Protein AF-A0A1B8EH02-F1 (afdb_monomer_lite)

Secondary structure (DSSP, 8-state):
----------------------SSPPPHHHHHHHHHHS-SS---HHHHHHHHHHHHHHHHHHHHHHHTTTTTSHHHHHHHHHHHHHHHHHHHHHHHHHHTT-

Sequence (102 aa):
MARDCRQPKKGNEEESSEEESEAKSLTTSKQETYNELAPKESMNLRYEEIVRDMAKFAHAKIKRAREELDGATLDAERKVSMIKSIYKSSLHKVLQQVLAKD

Structure (mmCIF, N/CA/C/O backbone):
data_AF-A0A1B8EH02-F1
#
_entry.id   AF-A0A1B8EH02-F1
#
loop_
_atom_site.group_PDB
_atom_site.id
_atom_site.type_symbol
_atom_site.label_atom_id
_atom_site.label_alt_id
_atom_site.label_comp_id
_atom_site.label_asym_id
_atom_site.label_entity_id
_atom_site.label_seq_id
_atom_site.pdbx_PDB_ins_code
_atom_site.Cartn_x
_atom_site.Cartn_y
_atom_site.Cartn_z
_atom_site.occupancy
_atom_site.B_iso_or_equiv
_atom_site.auth_seq_id
_atom_site.auth_comp_id
_atom_site.auth_asym_id
_atom_site.auth_atom_id
_atom_site.pdbx_PDB_model_num
ATOM 1 N N . MET A 1 1 ? 47.431 -7.629 -37.018 1.00 45.50 1 MET A N 1
ATOM 2 C CA . MET A 1 1 ? 46.702 -8.433 -36.011 1.00 45.50 1 MET A CA 1
ATOM 3 C C . MET A 1 1 ? 45.656 -7.534 -35.372 1.00 45.50 1 MET A C 1
ATOM 5 O O . MET A 1 1 ? 46.029 -6.609 -34.667 1.00 45.50 1 MET A O 1
ATOM 9 N N . ALA A 1 2 ? 44.378 -7.732 -35.697 1.00 55.66 2 ALA A N 1
ATOM 10 C CA . ALA A 1 2 ? 43.274 -6.979 -35.107 1.00 55.66 2 ALA A CA 1
ATOM 11 C C . ALA A 1 2 ? 42.927 -7.575 -33.735 1.00 55.66 2 ALA A C 1
ATOM 13 O O . ALA A 1 2 ? 42.699 -8.779 -33.636 1.00 55.66 2 ALA A O 1
ATOM 14 N N . ARG A 1 3 ? 42.904 -6.752 -32.685 1.00 55.12 3 ARG A N 1
ATOM 15 C CA . ARG A 1 3 ? 42.276 -7.103 -31.405 1.00 55.12 3 ARG A CA 1
ATOM 16 C C . ARG A 1 3 ? 41.073 -6.187 -31.228 1.00 55.12 3 ARG A C 1
ATOM 18 O O . ARG A 1 3 ? 41.196 -5.066 -30.752 1.00 55.12 3 ARG A O 1
ATOM 25 N N . ASP A 1 4 ? 39.943 -6.674 -31.723 1.00 57.59 4 ASP A N 1
ATOM 26 C CA . ASP A 1 4 ? 38.613 -6.141 -31.461 1.00 57.59 4 ASP A CA 1
ATOM 27 C C . ASP A 1 4 ? 38.278 -6.453 -29.994 1.00 57.59 4 ASP A C 1
ATOM 29 O O . ASP A 1 4 ? 38.038 -7.603 -29.630 1.00 57.59 4 ASP A O 1
ATOM 33 N N . CYS A 1 5 ? 38.360 -5.450 -29.121 1.00 57.34 5 CYS A N 1
ATOM 34 C CA . CYS A 1 5 ? 37.957 -5.580 -27.723 1.00 57.34 5 CYS A CA 1
ATOM 35 C C . CYS A 1 5 ? 36.480 -5.189 -27.578 1.00 57.34 5 CYS A C 1
ATOM 37 O O . CYS A 1 5 ? 36.155 -4.179 -26.957 1.00 57.34 5 CYS A O 1
ATOM 39 N N . ARG A 1 6 ? 35.565 -5.997 -28.129 1.00 64.25 6 ARG A N 1
ATOM 40 C CA . ARG A 1 6 ? 34.190 -6.063 -27.614 1.00 64.25 6 ARG A CA 1
ATOM 41 C C . ARG A 1 6 ? 34.220 -6.717 -26.235 1.00 64.25 6 ARG A C 1
ATOM 43 O O . ARG A 1 6 ? 34.493 -7.909 -26.126 1.00 64.25 6 ARG A O 1
ATOM 50 N N . GLN A 1 7 ? 33.890 -5.966 -25.189 1.00 67.75 7 GLN A N 1
ATOM 51 C CA . GLN A 1 7 ? 33.454 -6.566 -23.929 1.00 67.75 7 GLN A CA 1
ATOM 52 C C . GLN A 1 7 ? 31.930 -6.757 -23.948 1.00 67.75 7 GLN A C 1
ATOM 54 O O . GLN A 1 7 ? 31.210 -5.807 -24.267 1.00 67.75 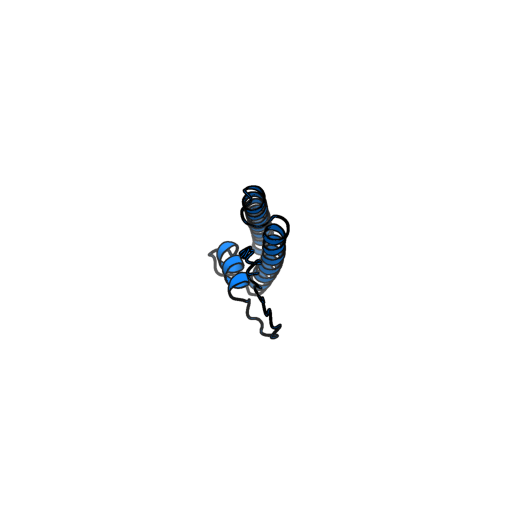7 GLN A O 1
ATOM 59 N N . PRO A 1 8 ? 31.412 -7.954 -23.620 1.00 55.72 8 PRO A N 1
ATOM 60 C CA . PRO A 1 8 ? 29.993 -8.150 -23.381 1.00 55.72 8 PRO A CA 1
ATOM 61 C C . PRO A 1 8 ? 29.593 -7.700 -21.966 1.00 55.72 8 PRO A C 1
ATOM 63 O O . PRO A 1 8 ? 30.387 -7.708 -21.026 1.00 55.72 8 PRO A O 1
ATOM 66 N N . LYS A 1 9 ? 28.317 -7.309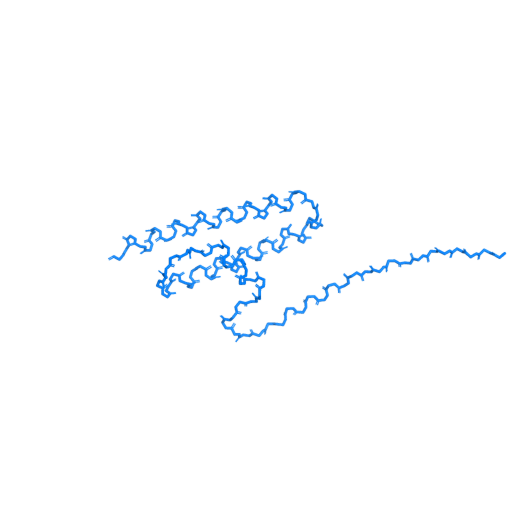 -21.877 1.00 55.69 9 LYS A N 1
ATOM 67 C CA . LYS A 1 9 ? 27.526 -6.918 -20.704 1.00 55.69 9 LYS A CA 1
ATOM 68 C C . LYS A 1 9 ? 27.836 -7.732 -19.441 1.00 55.69 9 LYS A C 1
ATOM 70 O O . LYS A 1 9 ? 27.746 -8.955 -19.466 1.00 55.69 9 LYS A O 1
ATOM 75 N N . LYS A 1 10 ? 28.019 -7.041 -18.312 1.00 50.41 10 LYS A N 1
ATOM 76 C CA . LYS A 1 10 ? 27.785 -7.622 -16.986 1.00 50.41 10 LYS A CA 1
ATOM 77 C C . LYS A 1 10 ? 26.327 -7.358 -16.613 1.00 50.41 10 LYS A C 1
ATOM 79 O O . LYS A 1 10 ? 25.981 -6.250 -16.217 1.00 50.41 10 LYS A O 1
ATOM 84 N N . GLY A 1 11 ? 25.480 -8.358 -16.850 1.00 41.91 11 GLY A N 1
ATOM 85 C CA . GLY A 1 11 ? 24.149 -8.419 -16.259 1.00 41.91 11 GLY A CA 1
ATOM 86 C C . GLY A 1 11 ? 24.301 -8.493 -14.746 1.00 41.91 11 GLY A C 1
ATOM 87 O O . GLY A 1 11 ? 25.061 -9.315 -14.238 1.00 41.91 11 GLY A O 1
ATOM 88 N N . ASN A 1 12 ? 23.647 -7.574 -14.047 1.00 43.00 12 ASN A N 1
ATOM 89 C CA . ASN A 1 12 ? 23.428 -7.680 -12.618 1.00 43.00 12 ASN A CA 1
ATOM 90 C C . ASN A 1 12 ? 22.171 -8.541 -12.472 1.00 43.00 12 ASN A C 1
ATOM 92 O O . ASN A 1 12 ? 21.058 -8.035 -12.577 1.00 43.00 12 ASN A O 1
ATOM 96 N N . GLU A 1 13 ? 22.351 -9.854 -12.364 1.00 44.34 13 GLU A N 1
ATOM 97 C CA . GLU A 1 13 ? 21.293 -10.735 -11.882 1.00 44.34 13 GLU A CA 1
ATOM 98 C C . GLU A 1 13 ? 21.110 -10.423 -10.394 1.00 44.34 13 GLU A C 1
ATOM 100 O O . GLU A 1 13 ? 21.815 -10.931 -9.526 1.00 44.34 13 GLU A O 1
ATOM 105 N N . GLU A 1 14 ? 20.188 -9.501 -10.110 1.00 43.22 14 GLU A N 1
ATOM 106 C CA . GLU A 1 14 ? 19.509 -9.431 -8.822 1.00 43.22 14 GLU A CA 1
ATOM 107 C C . GLU A 1 14 ? 18.682 -10.711 -8.679 1.00 43.22 14 GLU A C 1
ATOM 109 O O . GLU A 1 14 ? 17.489 -10.753 -8.979 1.00 43.22 14 GLU A O 1
ATOM 114 N N . GLU A 1 15 ? 19.338 -11.784 -8.245 1.00 43.66 15 GLU A N 1
ATOM 115 C CA . GLU A 1 15 ? 18.675 -12.987 -7.757 1.00 43.66 15 GLU A CA 1
ATOM 116 C C . GLU A 1 15 ? 17.972 -12.637 -6.438 1.00 43.66 15 GLU A C 1
ATOM 118 O O . GLU A 1 15 ? 18.463 -12.866 -5.331 1.00 43.66 15 GLU A O 1
ATOM 123 N N . SER A 1 16 ? 16.803 -12.007 -6.570 1.00 43.69 16 SER A N 1
ATOM 124 C CA . SER A 1 16 ? 15.838 -11.811 -5.499 1.00 43.69 16 SER A CA 1
ATOM 125 C C . SER A 1 16 ? 15.252 -13.174 -5.137 1.00 43.69 16 SER A C 1
ATOM 127 O O . SER A 1 16 ? 14.203 -13.588 -5.627 1.00 43.69 16 SER A O 1
ATOM 129 N N . SER A 1 17 ? 15.984 -13.895 -4.293 1.00 51.97 17 SER A N 1
ATOM 130 C CA . SER A 1 17 ? 15.501 -15.094 -3.621 1.00 51.97 17 SER A CA 1
ATOM 131 C C . SER A 1 17 ? 14.516 -14.665 -2.527 1.00 51.97 17 SER A C 1
ATOM 133 O O . SER A 1 17 ? 14.872 -14.495 -1.361 1.00 51.97 17 SER A O 1
ATOM 135 N N . GLU A 1 18 ? 13.268 -14.392 -2.919 1.00 53.25 18 GLU A N 1
ATOM 136 C CA . GLU A 1 18 ? 12.129 -14.333 -1.997 1.00 53.25 18 GLU A CA 1
ATOM 137 C C . GLU A 1 18 ? 11.755 -15.773 -1.620 1.00 53.25 18 GLU A C 1
ATOM 139 O O . GLU A 1 18 ? 10.809 -16.351 -2.149 1.00 53.25 18 GLU A O 1
ATOM 144 N N . GLU A 1 19 ? 12.545 -16.362 -0.717 1.00 44.88 19 GLU A N 1
ATOM 145 C CA . GLU A 1 19 ? 12.164 -17.584 -0.018 1.00 44.88 19 GLU A CA 1
ATOM 146 C C . GLU A 1 19 ? 10.947 -17.281 0.869 1.00 44.88 19 GLU A C 1
ATOM 148 O O . GLU A 1 19 ? 10.985 -16.496 1.822 1.00 44.88 19 GLU A O 1
ATOM 153 N N . GLU A 1 20 ? 9.834 -17.884 0.476 1.00 48.34 20 GLU A N 1
ATOM 154 C CA . GLU A 1 20 ? 8.561 -17.946 1.170 1.00 48.34 20 GLU A CA 1
ATOM 155 C C . GLU A 1 20 ? 8.709 -18.801 2.437 1.00 48.34 20 GLU A C 1
ATOM 157 O O . GLU A 1 20 ? 8.440 -19.997 2.437 1.00 48.34 20 GLU A O 1
ATOM 162 N N . SER A 1 21 ? 9.151 -18.189 3.535 1.00 45.09 21 SER A N 1
ATOM 163 C CA . SER A 1 21 ? 9.019 -18.786 4.865 1.00 45.09 21 SER A CA 1
ATOM 164 C C . SER A 1 21 ? 7.791 -18.202 5.564 1.00 45.09 21 SER A C 1
ATOM 166 O O . SER A 1 21 ? 7.719 -17.009 5.872 1.00 45.09 21 SER A O 1
ATOM 168 N N . GLU A 1 22 ? 6.809 -19.075 5.792 1.00 49.47 22 GLU A N 1
ATOM 169 C CA . GLU A 1 22 ? 5.531 -18.872 6.475 1.00 49.47 22 GLU A CA 1
ATOM 170 C C . GLU A 1 22 ? 5.732 -18.511 7.962 1.00 49.47 22 GLU A C 1
ATOM 172 O O . GLU A 1 22 ? 5.429 -19.260 8.884 1.00 49.47 22 GLU A O 1
ATOM 177 N N . ALA A 1 23 ? 6.263 -17.320 8.219 1.00 47.16 23 ALA A N 1
ATOM 178 C CA . ALA A 1 23 ? 6.105 -16.626 9.483 1.00 47.16 23 ALA A CA 1
ATOM 179 C C . ALA A 1 23 ? 5.186 -15.432 9.232 1.00 47.16 23 ALA A C 1
ATOM 181 O O . ALA A 1 23 ? 5.234 -14.795 8.181 1.00 47.16 23 ALA A O 1
ATOM 182 N N . LYS A 1 24 ? 4.380 -15.045 10.220 1.00 53.84 24 LYS A N 1
ATOM 183 C CA . LYS A 1 24 ? 3.600 -13.790 10.218 1.00 53.84 24 LYS A CA 1
ATOM 184 C C . LYS A 1 24 ? 4.493 -12.529 10.237 1.00 53.84 24 LYS A C 1
ATOM 186 O O . LYS A 1 24 ? 4.069 -11.482 10.724 1.00 53.84 24 LYS A O 1
ATOM 191 N N . SER A 1 25 ? 5.714 -12.632 9.732 1.00 56.94 25 SER A N 1
ATOM 192 C CA . SER A 1 25 ? 6.741 -11.611 9.664 1.00 56.94 25 SER A CA 1
ATOM 193 C C . SER A 1 25 ? 6.762 -11.050 8.249 1.00 56.94 25 SER A C 1
ATOM 195 O O . SER A 1 25 ? 6.928 -11.775 7.271 1.00 56.94 25 SER A O 1
ATOM 197 N N . LEU A 1 26 ? 6.553 -9.742 8.126 1.00 59.66 26 LEU A N 1
ATOM 198 C CA . LEU A 1 26 ? 6.750 -9.054 6.858 1.00 59.66 26 LEU A CA 1
ATOM 199 C C . LEU A 1 26 ? 8.240 -9.114 6.496 1.00 59.66 26 LEU A C 1
ATOM 201 O O . LEU A 1 26 ? 9.098 -8.972 7.367 1.00 59.66 26 LEU A O 1
ATOM 205 N N . THR A 1 27 ? 8.556 -9.284 5.210 1.00 74.88 27 THR A N 1
ATOM 206 C CA . THR A 1 27 ? 9.930 -9.065 4.732 1.00 74.88 27 THR A CA 1
ATOM 207 C C . THR A 1 27 ? 10.348 -7.626 5.052 1.00 74.88 27 THR A C 1
ATOM 209 O O . THR A 1 27 ? 9.494 -6.740 5.116 1.00 74.88 27 THR A O 1
ATOM 212 N N . THR A 1 28 ? 11.643 -7.354 5.231 1.00 76.12 28 THR A N 1
ATOM 213 C CA . THR A 1 28 ? 12.170 -6.013 5.576 1.00 76.12 28 THR A CA 1
ATOM 214 C C . THR A 1 28 ? 11.606 -4.913 4.672 1.00 76.12 28 THR A C 1
ATOM 216 O O . THR A 1 28 ? 11.121 -3.898 5.163 1.00 76.12 28 THR A O 1
ATOM 219 N N . SER A 1 29 ? 11.533 -5.165 3.362 1.00 70.50 29 SER A N 1
ATOM 220 C CA . SER A 1 29 ? 10.959 -4.226 2.386 1.00 70.50 29 SER A CA 1
ATOM 221 C C . SER A 1 29 ? 9.441 -4.004 2.554 1.00 70.50 29 SER A C 1
ATOM 223 O O . SER A 1 29 ? 8.937 -2.884 2.410 1.00 70.50 29 SER A O 1
ATOM 225 N N . LYS A 1 30 ? 8.682 -5.052 2.905 1.00 75.06 30 LYS A N 1
ATOM 226 C CA . LYS A 1 30 ? 7.244 -4.944 3.218 1.00 75.06 30 LYS A CA 1
ATOM 227 C C . LYS A 1 30 ? 7.027 -4.209 4.545 1.00 75.06 30 LYS A C 1
ATOM 229 O O . LYS A 1 30 ? 6.083 -3.428 4.654 1.00 75.06 30 LYS A O 1
ATOM 234 N N . GLN A 1 31 ? 7.914 -4.407 5.521 1.00 77.69 31 GLN A N 1
ATOM 235 C CA . GLN A 1 31 ? 7.879 -3.729 6.816 1.00 77.69 31 GLN A CA 1
ATOM 236 C C . GLN A 1 31 ? 8.132 -2.221 6.683 1.00 77.69 31 GLN A C 1
ATOM 238 O O . GLN A 1 31 ? 7.446 -1.443 7.334 1.00 77.69 31 GLN A O 1
ATOM 243 N N . GLU A 1 32 ? 9.047 -1.781 5.815 1.00 78.75 32 GLU A N 1
ATOM 244 C CA . GLU A 1 32 ? 9.245 -0.348 5.534 1.00 78.75 32 GLU A CA 1
ATOM 245 C C . GLU A 1 32 ? 7.986 0.301 4.953 1.00 78.75 32 GLU A C 1
ATOM 247 O O . GLU A 1 32 ? 7.568 1.372 5.392 1.00 78.75 32 GLU A O 1
ATOM 252 N N . THR A 1 33 ? 7.332 -0.384 4.012 1.00 79.44 33 THR A N 1
ATOM 253 C CA . THR A 1 33 ? 6.070 0.090 3.426 1.00 79.44 33 THR A CA 1
ATOM 254 C C . THR A 1 33 ? 4.962 0.136 4.477 1.00 79.44 33 THR A C 1
ATOM 256 O O . THR A 1 33 ? 4.192 1.092 4.521 1.00 79.44 33 THR A O 1
ATOM 259 N N . TYR A 1 34 ? 4.902 -0.862 5.361 1.00 78.81 34 TYR A N 1
ATOM 260 C CA . TYR A 1 34 ? 4.001 -0.844 6.508 1.00 78.81 34 TYR A CA 1
ATOM 261 C C . TYR A 1 34 ? 4.290 0.348 7.424 1.00 78.81 34 TYR A C 1
ATOM 263 O O . TYR A 1 34 ? 3.378 1.107 7.702 1.00 78.81 34 TYR A O 1
ATOM 271 N N . ASN A 1 35 ? 5.539 0.570 7.836 1.00 82.44 35 ASN A N 1
ATOM 272 C CA . ASN A 1 35 ? 5.911 1.667 8.735 1.00 82.44 35 ASN A CA 1
ATOM 273 C C . ASN A 1 35 ? 5.606 3.052 8.140 1.00 82.44 35 ASN A C 1
ATOM 275 O O . ASN A 1 35 ? 5.289 3.985 8.874 1.00 82.44 35 ASN A O 1
ATOM 279 N N . GLU A 1 36 ? 5.699 3.199 6.817 1.00 81.38 36 GLU A N 1
ATOM 280 C CA . GLU A 1 36 ? 5.373 4.448 6.126 1.00 81.38 36 GLU A CA 1
ATOM 281 C C . GLU A 1 36 ? 3.856 4.696 6.028 1.00 81.38 36 GLU A C 1
ATOM 283 O O . GLU A 1 36 ? 3.397 5.840 6.115 1.00 81.38 36 GLU A O 1
ATOM 288 N N . LEU A 1 37 ? 3.074 3.631 5.825 1.00 79.81 37 LEU A N 1
ATOM 289 C CA . LEU A 1 37 ? 1.625 3.706 5.620 1.00 79.81 37 LEU A CA 1
ATOM 290 C C . LEU A 1 37 ? 0.820 3.587 6.9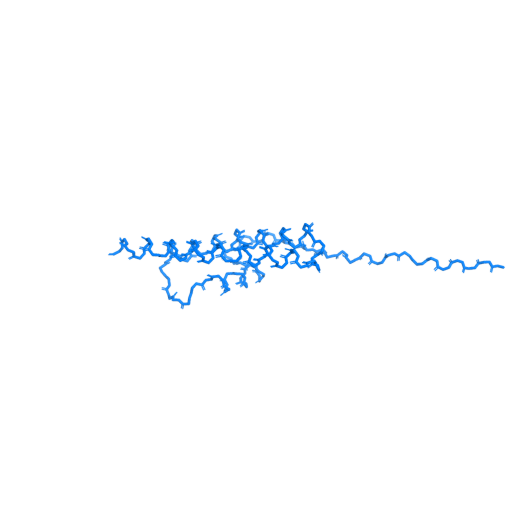19 1.00 79.81 37 LEU A C 1
ATOM 292 O O . LEU A 1 37 ? -0.306 4.085 6.982 1.00 79.81 37 LEU A O 1
ATOM 296 N N . ALA A 1 38 ? 1.373 2.929 7.935 1.00 78.75 38 ALA A N 1
ATOM 297 C CA . ALA A 1 38 ? 0.716 2.681 9.202 1.00 78.75 38 ALA A CA 1
ATOM 298 C C . ALA A 1 38 ? 0.552 3.993 9.986 1.00 78.75 38 ALA A C 1
ATOM 300 O O . ALA A 1 38 ? 1.491 4.787 10.107 1.00 78.75 38 ALA A O 1
ATOM 301 N N . PRO A 1 39 ? -0.639 4.251 10.538 1.00 69.56 39 PRO A N 1
ATOM 302 C CA . PRO A 1 39 ? -0.834 5.374 11.433 1.00 69.56 39 PRO A CA 1
ATOM 303 C C . PRO A 1 39 ? -0.033 5.200 12.717 1.00 69.56 39 PRO A C 1
ATOM 305 O O . PRO A 1 39 ? 0.316 4.098 13.125 1.00 69.56 39 PRO A O 1
ATOM 308 N N . LYS A 1 40 ? 0.244 6.330 13.363 1.00 71.44 40 LYS A N 1
ATOM 309 C CA . LYS A 1 40 ? 1.094 6.393 14.556 1.00 71.44 40 LYS A CA 1
ATOM 310 C C . LYS A 1 40 ? 0.362 6.041 15.858 1.00 71.44 40 LYS A C 1
ATOM 312 O O . LYS A 1 40 ? 1.000 5.980 16.901 1.00 71.44 40 LYS A O 1
ATOM 317 N N . GLU A 1 41 ? -0.955 5.862 15.812 1.00 67.38 41 GLU A N 1
ATOM 318 C CA . GLU A 1 41 ? -1.787 5.549 16.980 1.00 67.38 41 GLU A CA 1
ATOM 319 C C . GLU A 1 41 ? -1.832 4.044 17.257 1.00 67.38 41 GLU A C 1
ATOM 321 O O . GLU A 1 41 ? -1.773 3.234 16.333 1.00 67.38 41 GLU A O 1
ATOM 326 N N . SER A 1 42 ? -1.950 3.667 18.535 1.00 59.09 42 SER A N 1
ATOM 327 C CA . SER A 1 42 ? -2.087 2.268 18.945 1.00 59.09 42 SER A CA 1
ATOM 328 C C . SER A 1 42 ? -3.406 1.685 18.445 1.00 59.09 42 SER A C 1
ATOM 330 O O . SER A 1 42 ? -4.467 2.286 18.606 1.00 59.09 42 SER A O 1
ATOM 332 N N . MET A 1 43 ? -3.329 0.499 17.851 1.00 67.56 43 MET A N 1
ATOM 333 C CA . MET A 1 43 ? -4.393 -0.108 17.059 1.00 67.56 43 MET A CA 1
ATOM 334 C C . MET A 1 43 ? -4.978 -1.322 17.773 1.00 67.56 43 MET A C 1
ATOM 336 O O . MET A 1 43 ? -4.241 -2.103 18.369 1.00 67.56 43 MET A O 1
ATOM 340 N N . ASN A 1 44 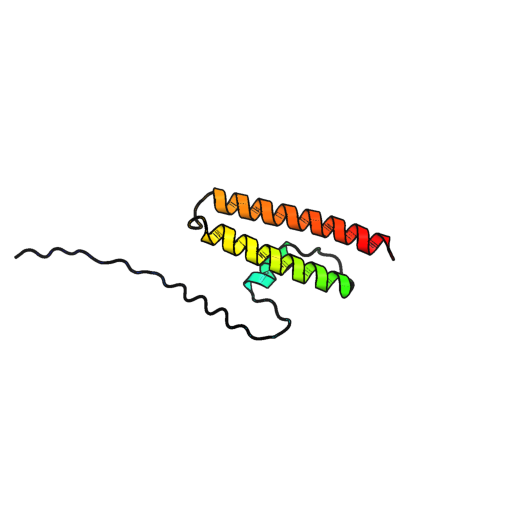? -6.290 -1.531 17.658 1.00 72.19 44 ASN A N 1
ATOM 341 C CA . ASN A 1 44 ? -6.896 -2.821 17.994 1.00 72.19 44 ASN A CA 1
ATOM 342 C C . ASN A 1 44 ? -6.392 -3.915 17.031 1.00 72.19 44 ASN A C 1
ATOM 344 O O . ASN A 1 44 ? -6.112 -3.628 15.869 1.00 72.19 44 ASN A O 1
ATOM 348 N N . LEU A 1 45 ? -6.348 -5.181 17.469 1.00 75.88 45 LEU A N 1
ATOM 349 C CA . LEU A 1 45 ? -5.823 -6.310 16.672 1.00 75.88 45 LEU A CA 1
ATOM 350 C C . LEU A 1 45 ? -6.457 -6.426 15.273 1.00 75.88 45 LEU A C 1
ATOM 352 O O . LEU A 1 45 ? -5.755 -6.627 14.286 1.00 75.88 45 LEU A O 1
ATOM 356 N N . ARG A 1 46 ? -7.781 -6.230 15.171 1.00 75.56 46 ARG A N 1
ATOM 357 C CA . ARG A 1 46 ? -8.495 -6.230 13.878 1.00 75.56 46 ARG A CA 1
ATOM 358 C C . ARG A 1 46 ? -8.016 -5.123 12.943 1.00 75.56 46 ARG A C 1
ATOM 360 O O . ARG A 1 46 ? -8.033 -5.285 11.729 1.00 75.56 46 ARG A O 1
ATOM 367 N N . TYR A 1 47 ? -7.614 -3.990 13.505 1.00 77.75 47 TYR A N 1
ATOM 368 C CA . TYR A 1 47 ? -7.128 -2.865 12.730 1.00 77.75 47 TYR A CA 1
ATOM 369 C C . TYR A 1 47 ? -5.685 -3.100 12.254 1.00 77.75 47 TYR A C 1
ATOM 371 O O . TYR A 1 47 ? -5.383 -2.850 11.091 1.00 77.75 47 TYR A O 1
ATOM 379 N N . GLU A 1 48 ? -4.834 -3.690 13.094 1.00 80.56 48 GLU A N 1
ATOM 380 C CA . GLU A 1 48 ? -3.474 -4.086 12.709 1.00 80.56 48 GLU A CA 1
ATOM 381 C C . GLU A 1 48 ? -3.462 -5.061 11.516 1.00 80.56 48 GLU A C 1
ATOM 383 O O . GLU A 1 48 ? -2.673 -4.899 10.583 1.00 80.56 48 GLU A O 1
ATOM 388 N N . GLU A 1 49 ? -4.369 -6.042 11.504 1.00 83.44 49 GLU A N 1
ATOM 389 C CA . GLU A 1 49 ? -4.509 -7.007 10.406 1.00 83.44 49 GLU A CA 1
ATOM 390 C C . GLU A 1 49 ? -4.886 -6.323 9.080 1.00 83.44 49 GLU A C 1
ATOM 392 O O . GLU A 1 49 ? -4.244 -6.553 8.053 1.00 83.44 49 GLU A O 1
ATOM 397 N N . ILE A 1 50 ? -5.838 -5.384 9.118 1.00 83.81 50 ILE A N 1
ATOM 398 C CA . ILE A 1 50 ? -6.249 -4.595 7.946 1.00 83.81 50 ILE A CA 1
ATOM 399 C C . ILE A 1 50 ? -5.085 -3.754 7.404 1.00 83.81 50 ILE A C 1
ATOM 401 O O . ILE A 1 50 ? -4.831 -3.751 6.196 1.00 83.81 50 ILE A O 1
ATOM 405 N N . VAL A 1 51 ? -4.360 -3.042 8.276 1.00 84.00 51 VAL A N 1
ATOM 406 C CA . VAL A 1 51 ? -3.201 -2.224 7.872 1.00 84.00 51 VAL A CA 1
ATOM 407 C C . VAL A 1 51 ? -2.128 -3.108 7.239 1.00 84.00 51 VAL A C 1
ATOM 409 O O . VAL A 1 51 ? -1.552 -2.747 6.210 1.00 84.00 51 VAL A O 1
ATOM 412 N N . ARG A 1 52 ? -1.887 -4.291 7.811 1.00 85.31 52 ARG A N 1
ATOM 413 C CA . ARG A 1 52 ? -0.903 -5.253 7.312 1.00 85.31 52 ARG A CA 1
ATOM 414 C C . ARG A 1 52 ? -1.244 -5.741 5.906 1.00 85.31 52 ARG A C 1
ATOM 416 O O . ARG A 1 52 ? -0.363 -5.762 5.046 1.00 85.31 52 ARG A O 1
ATOM 423 N N . ASP A 1 53 ? -2.497 -6.091 5.644 1.00 86.69 53 ASP A N 1
ATOM 424 C CA . ASP A 1 53 ? -2.916 -6.564 4.322 1.00 86.69 53 ASP A CA 1
ATOM 425 C C . ASP A 1 53 ? -2.913 -5.450 3.273 1.00 86.69 53 ASP A C 1
ATOM 427 O O . ASP A 1 53 ? -2.441 -5.650 2.149 1.00 86.69 53 ASP A O 1
ATOM 431 N N . MET A 1 54 ? -3.323 -4.237 3.653 1.00 87.06 54 MET A N 1
ATOM 432 C CA . MET A 1 54 ? -3.199 -3.066 2.786 1.00 87.06 54 MET A CA 1
ATOM 433 C C . MET A 1 54 ? -1.734 -2.754 2.451 1.00 87.06 54 MET A C 1
ATOM 435 O O . MET A 1 54 ? -1.420 -2.478 1.293 1.00 87.06 54 MET A O 1
ATOM 439 N N . ALA A 1 55 ? -0.822 -2.844 3.422 1.00 86.25 55 ALA A N 1
ATOM 440 C CA . ALA A 1 55 ? 0.605 -2.615 3.200 1.00 86.25 55 ALA A CA 1
ATOM 441 C C . ALA A 1 55 ? 1.224 -3.656 2.253 1.00 86.25 55 ALA A C 1
ATOM 443 O O . ALA A 1 55 ? 1.991 -3.288 1.361 1.00 86.25 55 ALA A O 1
ATOM 444 N N . LYS A 1 56 ? 0.851 -4.939 2.379 1.00 88.38 56 LYS A N 1
ATOM 445 C CA . LYS A 1 56 ? 1.264 -5.989 1.428 1.00 88.38 56 LYS A CA 1
ATOM 446 C C . LYS A 1 56 ? 0.790 -5.673 0.008 1.00 88.38 56 LYS A C 1
ATOM 448 O O . LYS A 1 56 ? 1.573 -5.770 -0.937 1.00 88.38 56 LYS A O 1
ATOM 453 N N . PHE A 1 57 ? -0.474 -5.272 -0.149 1.00 86.44 57 PHE A N 1
ATOM 454 C CA . PHE A 1 57 ? -1.035 -4.949 -1.462 1.00 86.44 57 PHE A CA 1
ATOM 455 C C . PHE A 1 57 ? -0.359 -3.703 -2.069 1.00 86.44 57 PHE A C 1
ATOM 457 O O . PHE A 1 57 ? -0.039 -3.688 -3.263 1.00 86.44 57 PHE A O 1
ATOM 464 N N . ALA A 1 58 ? -0.052 -2.689 -1.251 1.00 87.81 58 ALA A N 1
ATOM 465 C CA . ALA A 1 58 ? 0.674 -1.495 -1.680 1.00 87.81 58 ALA A CA 1
ATOM 466 C C . ALA A 1 58 ? 2.098 -1.831 -2.132 1.00 87.81 58 ALA A C 1
ATOM 468 O O . ALA A 1 58 ? 2.516 -1.395 -3.205 1.00 87.81 58 ALA A O 1
ATOM 469 N N . HIS A 1 59 ? 2.813 -2.649 -1.356 1.00 88.50 59 HIS A N 1
ATOM 470 C CA . HIS A 1 59 ? 4.165 -3.102 -1.679 1.00 88.50 59 HIS A CA 1
ATOM 471 C C . HIS A 1 59 ? 4.212 -3.825 -3.029 1.00 88.50 59 HIS A C 1
ATOM 473 O O . HIS A 1 59 ? 5.001 -3.444 -3.890 1.00 88.50 59 HIS A O 1
ATOM 479 N N . ALA A 1 60 ? 3.297 -4.768 -3.276 1.00 89.75 60 ALA A N 1
ATOM 480 C CA . ALA A 1 60 ? 3.223 -5.481 -4.553 1.00 89.75 60 ALA A CA 1
ATOM 481 C C . ALA A 1 60 ? 2.980 -4.538 -5.748 1.00 89.75 60 ALA A C 1
ATOM 483 O O . ALA A 1 60 ? 3.565 -4.704 -6.820 1.00 89.75 60 ALA A O 1
ATOM 484 N N . LYS A 1 61 ? 2.133 -3.515 -5.570 1.00 88.62 61 LYS A N 1
ATOM 485 C CA . LYS A 1 61 ? 1.865 -2.498 -6.601 1.00 88.62 61 LYS A CA 1
ATOM 486 C C . LYS A 1 61 ? 3.069 -1.584 -6.840 1.00 88.62 61 LYS A C 1
ATOM 488 O O . LYS A 1 61 ? 3.348 -1.255 -7.989 1.00 88.62 61 LYS A O 1
ATOM 493 N N . ILE A 1 62 ? 3.776 -1.190 -5.781 1.00 86.00 62 ILE A N 1
ATOM 494 C CA . ILE A 1 62 ? 4.999 -0.376 -5.852 1.00 86.00 62 ILE A CA 1
ATOM 495 C C . ILE A 1 62 ? 6.122 -1.152 -6.542 1.00 86.00 62 ILE A C 1
ATOM 497 O O . ILE A 1 62 ? 6.769 -0.597 -7.426 1.00 86.00 62 ILE A O 1
ATOM 501 N N . LYS A 1 63 ? 6.322 -2.426 -6.178 1.00 87.38 63 LYS A N 1
ATOM 502 C CA . LYS A 1 63 ? 7.311 -3.317 -6.797 1.00 87.38 63 LYS A CA 1
ATOM 503 C C . LYS A 1 63 ? 7.080 -3.400 -8.308 1.00 87.38 63 LYS A C 1
ATOM 505 O O . LYS A 1 63 ? 7.956 -3.012 -9.073 1.00 87.38 63 LYS A O 1
ATOM 510 N N . ARG A 1 64 ? 5.847 -3.709 -8.728 1.00 86.81 64 ARG A N 1
ATOM 511 C CA . ARG A 1 64 ? 5.473 -3.725 -10.151 1.00 86.81 64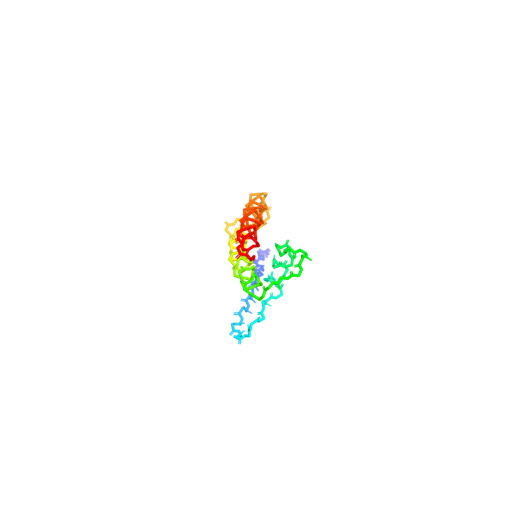 ARG A CA 1
ATOM 512 C C . ARG A 1 64 ? 5.707 -2.381 -10.845 1.00 86.81 64 ARG A C 1
ATOM 514 O O . ARG A 1 64 ? 6.217 -2.354 -11.955 1.00 86.81 64 ARG A O 1
ATOM 521 N N . ALA A 1 65 ? 5.338 -1.266 -10.211 1.00 84.75 65 ALA A N 1
ATOM 522 C CA . ALA A 1 65 ? 5.513 0.061 -10.805 1.00 84.75 65 ALA A CA 1
ATOM 523 C C . ALA A 1 65 ? 6.990 0.415 -11.054 1.00 84.75 65 ALA A C 1
ATOM 525 O O . ALA A 1 65 ? 7.279 1.166 -11.981 1.00 84.75 65 ALA A O 1
ATOM 526 N N . ARG A 1 66 ? 7.906 -0.118 -10.238 1.00 81.62 66 ARG A N 1
ATOM 527 C CA . ARG A 1 66 ? 9.357 0.045 -10.406 1.00 81.62 66 ARG A CA 1
ATOM 528 C C . ARG A 1 66 ? 9.936 -0.906 -11.457 1.00 81.62 66 ARG A C 1
ATOM 530 O O . ARG A 1 66 ? 10.842 -0.511 -12.177 1.00 81.62 66 ARG A O 1
ATOM 537 N N . GLU A 1 67 ? 9.406 -2.123 -11.552 1.00 82.75 67 GLU A N 1
ATOM 538 C CA . GLU A 1 67 ? 9.833 -3.142 -12.525 1.00 82.75 67 GLU A CA 1
ATOM 539 C C . GLU A 1 67 ? 9.357 -2.843 -13.959 1.00 82.75 67 GLU A C 1
ATOM 541 O O . GLU A 1 67 ? 10.078 -3.100 -14.916 1.00 82.75 67 GLU A O 1
ATOM 546 N N . GLU A 1 68 ? 8.151 -2.290 -14.125 1.00 75.44 68 GLU A N 1
ATOM 547 C CA . GLU A 1 68 ? 7.529 -2.026 -15.437 1.00 75.44 68 GLU A CA 1
ATOM 548 C C . GLU A 1 68 ? 8.191 -0.865 -16.204 1.00 75.44 68 GLU A C 1
ATOM 550 O O . GLU A 1 68 ? 8.086 -0.770 -17.425 1.00 75.44 68 GLU A O 1
ATOM 555 N N . LEU A 1 69 ? 8.870 0.032 -15.493 1.00 61.22 69 LEU A N 1
ATOM 556 C CA . LEU A 1 69 ? 9.389 1.298 -16.005 1.00 61.22 69 LEU A CA 1
ATOM 557 C C . LEU A 1 69 ? 10.820 1.480 -15.522 1.00 61.22 69 LEU A C 1
ATOM 559 O O . LEU A 1 69 ? 11.037 2.358 -14.692 1.00 61.22 69 LEU A O 1
ATOM 563 N N . ASP A 1 70 ? 11.730 0.614 -15.999 1.00 62.50 70 ASP A N 1
ATOM 564 C CA . ASP A 1 70 ? 13.196 0.654 -15.812 1.00 62.50 70 ASP A CA 1
ATOM 565 C C . ASP A 1 70 ? 13.595 1.726 -14.789 1.00 62.50 70 ASP A C 1
ATOM 567 O O . ASP A 1 70 ? 13.726 2.891 -15.171 1.00 62.50 70 ASP A O 1
ATOM 571 N N . GLY A 1 71 ? 13.562 1.349 -13.496 1.00 59.66 71 GLY A N 1
ATOM 572 C CA . GLY A 1 71 ? 13.128 2.127 -12.312 1.00 59.66 71 GLY A CA 1
ATOM 573 C C . GLY A 1 71 ? 13.658 3.553 -12.077 1.00 59.66 71 GLY A C 1
ATOM 574 O O . GLY A 1 71 ? 13.325 4.161 -11.062 1.00 59.66 71 GLY A O 1
ATOM 575 N N . ALA A 1 72 ? 14.450 4.096 -12.995 1.00 62.31 72 ALA A N 1
ATOM 576 C CA . ALA A 1 72 ? 15.004 5.441 -13.065 1.00 62.31 72 ALA A CA 1
ATOM 577 C C . ALA A 1 72 ? 14.116 6.479 -13.789 1.00 62.31 72 ALA A C 1
ATOM 579 O O . ALA A 1 72 ? 14.537 7.624 -13.965 1.00 62.31 72 ALA A O 1
ATOM 580 N N . THR A 1 73 ? 12.904 6.131 -14.238 1.00 70.12 73 THR A N 1
ATOM 581 C CA . THR A 1 73 ? 12.010 7.113 -14.876 1.00 70.12 73 THR A CA 1
ATOM 582 C C . THR A 1 73 ? 11.171 7.879 -13.844 1.00 70.12 73 THR A C 1
ATOM 584 O O . THR A 1 73 ? 10.576 7.291 -12.942 1.00 70.12 73 THR A O 1
ATOM 587 N N . LEU A 1 74 ? 11.041 9.205 -14.011 1.00 72.19 74 LEU A N 1
ATOM 588 C CA . LEU A 1 74 ? 10.140 10.065 -13.212 1.00 72.19 74 LEU A CA 1
ATOM 589 C C . LEU A 1 74 ? 8.686 9.540 -13.160 1.00 72.19 74 LEU A C 1
ATOM 591 O O . LEU A 1 74 ? 7.936 9.862 -12.235 1.00 72.19 74 LEU A O 1
ATOM 595 N N . ASP A 1 75 ? 8.278 8.731 -14.143 1.00 80.50 75 ASP A N 1
ATOM 596 C CA . ASP A 1 75 ? 6.958 8.099 -14.184 1.00 80.50 75 ASP A CA 1
ATOM 597 C C . ASP A 1 75 ? 6.789 7.027 -13.092 1.00 80.50 75 ASP A C 1
ATOM 599 O O . ASP A 1 75 ? 5.739 6.971 -12.445 1.00 80.50 75 ASP A O 1
ATOM 603 N N . ALA A 1 76 ? 7.836 6.244 -12.800 1.00 79.75 76 ALA A N 1
ATOM 604 C CA . ALA A 1 76 ? 7.823 5.245 -11.732 1.00 79.75 76 ALA A CA 1
ATOM 605 C C . ALA A 1 76 ? 7.651 5.903 -10.352 1.00 79.75 76 ALA A C 1
ATOM 607 O O . ALA A 1 76 ? 6.784 5.501 -9.573 1.00 79.75 76 ALA A O 1
ATOM 608 N N . GLU A 1 77 ? 8.398 6.971 -10.057 1.00 84.50 77 GLU A N 1
ATOM 609 C CA . GLU A 1 77 ? 8.272 7.713 -8.793 1.00 84.50 77 GLU A CA 1
ATOM 610 C C . GLU A 1 77 ? 6.890 8.357 -8.627 1.00 84.50 77 GLU A C 1
ATOM 612 O O . GLU A 1 77 ? 6.299 8.321 -7.538 1.00 84.50 77 GLU A O 1
ATOM 617 N N . ARG A 1 78 ? 6.334 8.907 -9.715 1.00 88.19 78 ARG A N 1
ATOM 618 C CA . ARG A 1 78 ? 4.983 9.476 -9.718 1.00 88.19 78 ARG A CA 1
ATOM 619 C C . ARG A 1 78 ? 3.929 8.398 -9.460 1.00 88.19 78 ARG A C 1
ATOM 621 O O . ARG A 1 78 ? 3.044 8.611 -8.628 1.00 88.19 78 ARG A O 1
ATOM 628 N N . LYS A 1 79 ? 4.036 7.230 -10.104 1.00 87.19 79 LYS A N 1
ATOM 629 C CA . LYS A 1 79 ? 3.149 6.078 -9.866 1.00 87.19 79 LYS A CA 1
ATOM 630 C C . LYS A 1 79 ? 3.245 5.586 -8.424 1.00 87.19 79 LYS A C 1
ATOM 632 O O . LYS A 1 79 ? 2.214 5.416 -7.776 1.00 87.19 79 LYS A O 1
ATOM 637 N N . VAL A 1 80 ? 4.457 5.426 -7.891 1.00 86.19 80 VAL A N 1
ATOM 638 C CA . VAL A 1 80 ? 4.686 5.035 -6.491 1.00 86.19 80 VAL A CA 1
ATOM 639 C C . VAL A 1 80 ? 4.057 6.044 -5.528 1.00 86.19 80 VAL A C 1
ATOM 641 O O . VAL A 1 80 ? 3.350 5.643 -4.604 1.00 86.19 80 VAL A O 1
ATOM 644 N N . SER A 1 81 ? 4.239 7.344 -5.765 1.00 88.88 81 SER A N 1
ATOM 645 C CA . SER A 1 81 ? 3.636 8.396 -4.935 1.00 88.88 81 SER A CA 1
ATOM 646 C C . SER A 1 81 ? 2.108 8.369 -4.982 1.00 88.88 81 SER A C 1
ATOM 648 O O . SER A 1 81 ? 1.449 8.493 -3.949 1.00 88.88 81 SER A O 1
ATOM 650 N N . MET A 1 82 ? 1.529 8.150 -6.166 1.00 91.00 82 MET A N 1
ATOM 651 C CA . MET A 1 82 ? 0.081 8.033 -6.329 1.00 91.00 82 MET A CA 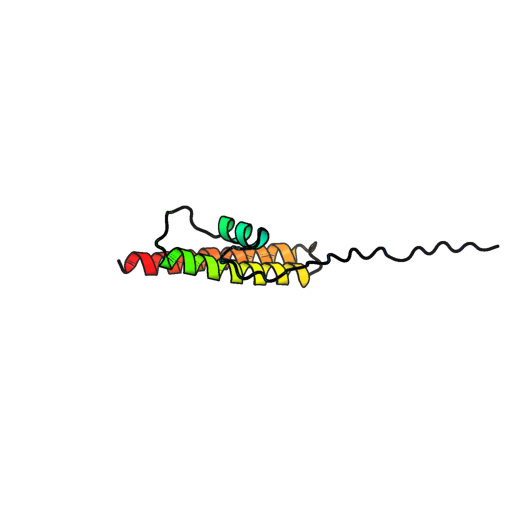1
ATOM 652 C C . MET A 1 82 ? -0.470 6.811 -5.588 1.00 91.00 82 MET A C 1
ATOM 654 O O . MET A 1 82 ? -1.459 6.933 -4.867 1.00 91.00 82 MET A O 1
ATOM 658 N N . ILE A 1 83 ? 0.205 5.661 -5.699 1.00 89.00 83 ILE A N 1
ATOM 659 C CA . ILE A 1 83 ? -0.136 4.445 -4.954 1.00 89.00 83 ILE A CA 1
ATOM 660 C C . ILE A 1 83 ? -0.139 4.757 -3.454 1.00 89.00 83 ILE A C 1
ATOM 662 O O . ILE A 1 83 ? -1.178 4.623 -2.810 1.00 89.00 83 ILE A O 1
ATOM 666 N N . LYS A 1 84 ? 0.966 5.269 -2.903 1.00 88.88 84 LYS A N 1
ATOM 667 C CA . LYS A 1 84 ? 1.070 5.614 -1.474 1.00 88.88 84 LYS A CA 1
ATOM 668 C C . LYS A 1 84 ? -0.064 6.535 -1.003 1.00 88.88 84 LYS A C 1
ATOM 670 O O . LYS A 1 84 ? -0.675 6.280 0.034 1.00 88.88 84 LYS A O 1
ATOM 675 N N . SER A 1 85 ? -0.395 7.563 -1.788 1.00 89.25 85 SER A N 1
ATOM 676 C CA . SER A 1 85 ? -1.464 8.518 -1.466 1.00 89.25 85 SER A CA 1
ATOM 677 C C . SER A 1 85 ? -2.853 7.864 -1.409 1.00 89.25 85 SER A C 1
ATOM 679 O O . SER A 1 85 ? -3.592 8.055 -0.438 1.00 89.25 85 SER A O 1
ATOM 681 N N . ILE A 1 86 ? -3.191 7.021 -2.394 1.00 90.38 86 ILE A N 1
ATOM 682 C CA . ILE A 1 86 ? -4.471 6.292 -2.436 1.00 90.38 86 ILE A CA 1
ATOM 683 C C . ILE A 1 86 ? -4.615 5.376 -1.219 1.00 90.38 86 ILE A C 1
ATOM 685 O O . ILE A 1 86 ? -5.674 5.358 -0.583 1.00 90.38 86 ILE A O 1
ATOM 689 N N . TYR A 1 87 ? -3.558 4.641 -0.867 1.00 87.56 87 TYR A N 1
ATOM 690 C CA . TYR A 1 87 ? -3.591 3.749 0.291 1.00 87.56 87 TYR A CA 1
ATOM 691 C C . TYR A 1 87 ? -3.750 4.514 1.590 1.00 87.56 87 TYR A C 1
ATOM 693 O O . TYR A 1 87 ? -4.627 4.170 2.375 1.00 87.56 87 TYR A O 1
ATOM 701 N N . LYS A 1 88 ? -2.983 5.588 1.792 1.00 86.75 88 LYS A N 1
ATOM 702 C CA . LYS A 1 88 ? -3.088 6.415 2.997 1.00 86.75 88 LYS A CA 1
ATOM 703 C C . LYS A 1 88 ? -4.494 7.000 3.167 1.00 86.75 88 LYS A C 1
ATOM 705 O O . LYS A 1 88 ? -5.052 6.953 4.260 1.00 86.75 88 LYS A O 1
ATOM 710 N N . SER A 1 89 ? -5.098 7.493 2.082 1.00 88.12 89 SER A N 1
ATOM 711 C CA . SER A 1 89 ? -6.476 8.004 2.102 1.00 88.12 89 SER A CA 1
ATOM 712 C C . SER A 1 89 ? -7.497 6.906 2.413 1.00 88.12 89 SER A C 1
ATOM 714 O O . SER A 1 89 ? -8.389 7.098 3.239 1.00 88.12 89 SER A O 1
ATOM 716 N N . SER A 1 90 ? -7.357 5.739 1.783 1.00 86.56 90 SER A N 1
ATOM 717 C CA . SER A 1 90 ? -8.262 4.602 1.991 1.00 86.56 90 SER A CA 1
ATOM 718 C C . SER A 1 90 ? -8.180 4.081 3.423 1.00 86.56 90 SER A C 1
ATOM 720 O O . SER A 1 90 ? -9.202 3.840 4.057 1.00 86.56 90 SER A O 1
ATOM 722 N N . LEU A 1 91 ? -6.968 3.993 3.959 1.00 84.19 91 LEU A N 1
ATOM 723 C CA . LEU A 1 91 ? -6.693 3.515 5.304 1.00 84.19 91 LEU A CA 1
ATOM 724 C C . LEU A 1 91 ? -7.271 4.458 6.365 1.00 84.19 91 LEU A C 1
ATOM 726 O O . LEU A 1 91 ? -7.913 4.001 7.304 1.00 84.19 91 LEU A O 1
ATOM 730 N N . HIS A 1 92 ? -7.169 5.772 6.152 1.00 83.50 92 HIS A N 1
ATOM 731 C CA . HIS A 1 92 ? -7.831 6.768 6.996 1.00 83.50 92 HIS A CA 1
ATOM 732 C C . HIS A 1 92 ? -9.367 6.650 6.971 1.00 83.50 92 HIS A C 1
ATOM 734 O O . HIS A 1 92 ? -10.022 6.798 8.001 1.00 83.50 92 HIS A O 1
ATOM 740 N N . LYS A 1 93 ? -9.970 6.352 5.812 1.00 86.12 93 LYS A N 1
ATOM 741 C CA . LYS A 1 93 ? -11.426 6.130 5.716 1.00 86.12 93 LYS A CA 1
ATOM 742 C C . LYS A 1 93 ? -11.860 4.859 6.443 1.00 86.12 93 LYS A C 1
ATOM 744 O O . LYS A 1 93 ? -12.880 4.872 7.125 1.00 86.12 93 LYS A O 1
ATOM 749 N N . VAL A 1 94 ? -11.096 3.775 6.303 1.00 81.88 94 VAL A N 1
ATOM 750 C CA . VAL A 1 94 ? -11.369 2.510 7.002 1.00 81.88 94 VAL A CA 1
ATOM 751 C C . VAL A 1 94 ? -11.240 2.700 8.512 1.00 81.88 94 VAL A C 1
ATOM 753 O O . VAL A 1 94 ? -12.134 2.296 9.247 1.00 81.88 94 VAL A O 1
ATOM 756 N N . LEU A 1 95 ? -10.200 3.405 8.960 1.00 75.56 95 LEU A N 1
ATOM 757 C CA . LEU A 1 95 ? -10.025 3.831 10.349 1.00 75.56 95 LEU A CA 1
ATOM 758 C C . LEU A 1 95 ? -11.256 4.523 10.915 1.00 75.56 95 LEU A C 1
ATOM 760 O O . LEU A 1 95 ? -11.780 4.104 11.940 1.00 75.56 95 LEU A O 1
ATOM 764 N N . GLN A 1 96 ? -11.732 5.565 10.232 1.00 78.06 96 GLN A N 1
ATOM 765 C CA . GLN A 1 96 ? -12.900 6.317 10.681 1.00 78.06 96 GLN A CA 1
ATOM 766 C C . GLN A 1 96 ? -14.142 5.431 10.793 1.00 78.06 96 GLN A C 1
ATOM 768 O O . GLN A 1 96 ? -14.910 5.582 11.734 1.00 78.06 96 GLN A O 1
ATOM 773 N N . GLN A 1 97 ? -14.335 4.483 9.872 1.00 79.00 97 GLN A N 1
ATOM 774 C CA . GLN A 1 97 ? -15.474 3.563 9.929 1.00 79.00 97 GLN A CA 1
ATOM 775 C C . GLN A 1 97 ? -15.368 2.527 11.048 1.00 79.00 97 GLN A C 1
ATOM 777 O O . GLN A 1 97 ? -16.395 2.129 11.592 1.00 79.00 97 GLN A O 1
ATOM 782 N N . VAL A 1 98 ? -14.157 2.057 11.352 1.00 71.25 98 VAL A N 1
ATOM 783 C CA . VAL A 1 98 ? -13.917 1.090 12.430 1.00 71.25 98 VAL A CA 1
ATOM 784 C C . VAL A 1 98 ? -14.047 1.773 13.791 1.00 71.25 98 VAL A C 1
ATOM 786 O O . VAL A 1 98 ? -14.710 1.228 14.662 1.00 71.25 98 VAL A O 1
ATOM 789 N N . LEU A 1 99 ? -13.495 2.980 13.950 1.00 68.19 99 LEU A N 1
ATOM 790 C CA . LEU A 1 99 ? -13.573 3.761 15.190 1.00 68.19 99 LEU A CA 1
ATOM 791 C C . LEU A 1 99 ? -14.976 4.314 15.474 1.00 68.19 99 LEU A C 1
ATOM 793 O O . LEU A 1 99 ? -15.338 4.461 16.629 1.00 68.19 99 LEU A O 1
ATOM 797 N N . ALA A 1 100 ? -15.775 4.621 14.448 1.00 66.00 100 ALA A N 1
ATOM 798 C CA . ALA A 1 100 ? -17.144 5.115 14.627 1.00 66.00 100 ALA A CA 1
ATOM 799 C C . ALA A 1 100 ? -18.172 4.016 14.972 1.00 66.00 100 ALA A C 1
ATOM 801 O O . ALA A 1 100 ? -19.360 4.315 15.089 1.00 66.00 100 ALA A O 1
ATOM 802 N N . LYS A 1 101 ? -17.750 2.748 15.044 1.00 59.53 101 LYS A N 1
ATOM 803 C CA . LYS A 1 101 ? -18.612 1.583 15.311 1.00 59.53 101 LYS A CA 1
ATOM 804 C C . LYS A 1 101 ? -18.381 0.942 16.687 1.00 59.53 101 LYS A C 1
ATOM 806 O O . LYS A 1 101 ? -19.048 -0.053 16.971 1.00 59.53 101 LYS A O 1
ATOM 811 N N . ASP A 1 102 ? -17.473 1.494 17.489 1.00 51.00 102 ASP A N 1
ATOM 812 C CA . ASP A 1 102 ? -17.268 1.188 18.915 1.00 51.00 102 ASP A CA 1
ATOM 813 C C . ASP A 1 102 ? -17.952 2.269 19.770 1.00 51.00 102 ASP A C 1
ATOM 815 O O . ASP A 1 102 ? -18.569 1.907 20.797 1.00 51.00 102 ASP A O 1
#

pLDDT: mean 72.17, std 14.88, range [41.91, 91.0]

Foldseek 3Di:
DDDDPDDDDDDPPPPPPPPDDPDPDDDPLLVVLLVLQPDPDDDDPVLSVVSSVLSVVLSVQLVCLCVVPVNPDPSSVVSNVVSSVVSSVVSVVVVVVVVVVD

Radius of gyration: 19.84 Å; chains: 1; bounding box: 65×29×55 Å